Protein AF-A0A7C5KWA5-F1 (afdb_monomer_lite)

Radius of gyration: 17.56 Å; chains: 1; bounding box: 44×31×44 Å

Secondary structure (DSSP, 8-state):
-PPPSS--HHHHHHHHHHHHHTTT--HHHHHHHTT--TTHHHHHHHS-PPPPHHHHHHHHHHTT--HHHHHHHTTPPPPGGG-GGGS-GGGS-HHHHHHHHHHHTS-HHHHHHHHHHHHHHHHHT--

Structure (mmCIF, N/CA/C/O backbone):
data_AF-A0A7C5KWA5-F1
#
_entry.id   AF-A0A7C5KWA5-F1
#
loop_
_atom_site.group_PDB
_atom_site.id
_atom_site.type_symbol
_atom_site.label_atom_id
_atom_site.label_alt_id
_atom_site.label_comp_id
_atom_site.label_asym_id
_atom_site.label_entity_id
_atom_site.label_seq_id
_atom_site.pdbx_PDB_ins_code
_atom_site.Cartn_x
_atom_site.Cartn_y
_atom_site.Cartn_z
_atom_site.occupancy
_atom_site.B_iso_or_equiv
_atom_site.auth_seq_id
_atom_site.auth_comp_id
_atom_site.auth_asym_id
_atom_site.auth_atom_id
_atom_site.pdbx_PDB_model_num
ATOM 1 N N . MET A 1 1 ? 9.395 -18.749 -14.331 1.00 53.34 1 MET A N 1
ATOM 2 C CA . MET A 1 1 ? 8.845 -17.550 -13.651 1.00 53.34 1 MET A CA 1
ATOM 3 C C . MET A 1 1 ? 7.477 -17.258 -14.246 1.00 53.34 1 MET A C 1
ATOM 5 O O . MET A 1 1 ? 7.354 -17.351 -15.457 1.00 53.34 1 MET A O 1
ATOM 9 N N . ALA A 1 2 ? 6.454 -16.982 -13.432 1.00 57.53 2 ALA A N 1
ATOM 10 C CA . ALA A 1 2 ? 5.114 -16.689 -13.946 1.00 57.53 2 ALA A CA 1
ATOM 11 C C . ALA A 1 2 ? 5.112 -15.356 -14.712 1.00 57.53 2 ALA A C 1
ATOM 13 O O . ALA A 1 2 ? 5.555 -14.338 -14.180 1.00 57.53 2 ALA A O 1
ATOM 14 N N . THR A 1 3 ? 4.632 -15.378 -15.951 1.00 60.50 3 THR A N 1
ATOM 15 C CA . THR A 1 3 ? 4.552 -14.206 -16.830 1.00 60.50 3 THR A CA 1
ATOM 16 C C . THR A 1 3 ? 3.322 -13.369 -16.458 1.00 60.50 3 THR A C 1
ATOM 18 O O . THR A 1 3 ? 2.234 -13.942 -16.349 1.00 60.50 3 THR A O 1
ATOM 21 N N . PRO A 1 4 ? 3.446 -12.045 -16.249 1.00 74.81 4 PRO A N 1
ATOM 22 C CA . PRO A 1 4 ? 2.291 -11.201 -15.967 1.00 74.81 4 PRO A CA 1
ATOM 23 C C . PRO A 1 4 ? 1.375 -11.166 -17.185 1.00 74.81 4 PRO A C 1
ATOM 25 O O . PRO A 1 4 ? 1.817 -10.911 -18.304 1.00 74.81 4 PRO A O 1
ATOM 28 N N . THR A 1 5 ? 0.103 -11.490 -16.977 1.00 69.94 5 THR A N 1
ATOM 29 C CA . THR A 1 5 ? -0.820 -11.803 -18.080 1.00 69.94 5 THR A CA 1
ATOM 30 C C . THR A 1 5 ? -1.530 -10.554 -18.620 1.00 69.94 5 THR A C 1
ATOM 32 O O . THR A 1 5 ? -2.182 -10.630 -19.653 1.00 69.94 5 THR A O 1
ATOM 35 N N . ASN A 1 6 ? -1.382 -9.393 -17.966 1.00 76.00 6 ASN A N 1
ATOM 36 C CA . ASN A 1 6 ? -2.030 -8.142 -18.378 1.00 76.00 6 ASN A CA 1
ATOM 37 C C . ASN A 1 6 ? -1.344 -6.884 -17.796 1.00 76.00 6 ASN A C 1
ATOM 39 O O . ASN A 1 6 ? -1.985 -6.056 -17.152 1.00 76.00 6 ASN A O 1
ATOM 43 N N . TYR A 1 7 ? -0.020 -6.756 -17.937 1.00 84.50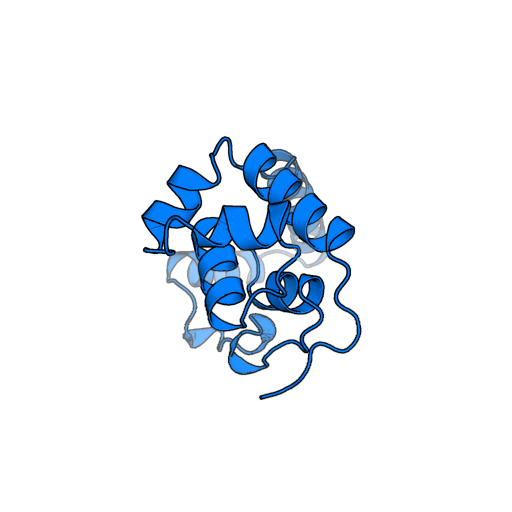 7 TYR A N 1
ATOM 44 C CA . TYR A 1 7 ? 0.687 -5.582 -17.410 1.00 84.50 7 TYR A CA 1
ATOM 45 C C . TYR A 1 7 ? 0.398 -4.328 -18.248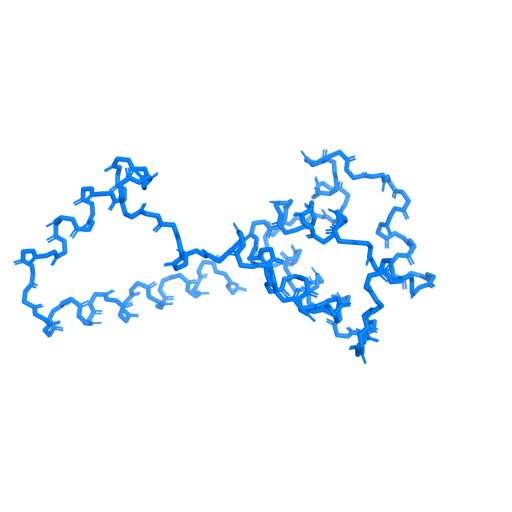 1.00 84.50 7 TYR A C 1
ATOM 47 O O . TYR A 1 7 ? 0.832 -4.221 -19.397 1.00 84.50 7 TYR A O 1
ATOM 55 N N . ASN A 1 8 ? -0.278 -3.347 -17.646 1.00 88.69 8 ASN A N 1
ATOM 56 C CA . ASN A 1 8 ? -0.471 -2.024 -18.227 1.00 88.69 8 ASN A CA 1
ATOM 57 C C . ASN A 1 8 ? 0.451 -1.007 -17.546 1.00 88.69 8 ASN A C 1
ATOM 59 O O . ASN A 1 8 ? 0.169 -0.521 -16.451 1.00 88.69 8 ASN A O 1
ATOM 63 N N . TYR A 1 9 ? 1.533 -0.633 -18.234 1.00 88.19 9 TYR A N 1
ATOM 64 C CA . TYR A 1 9 ? 2.537 0.277 -17.675 1.00 88.19 9 TYR A CA 1
ATOM 65 C C . TYR A 1 9 ? 1.950 1.632 -17.245 1.00 88.19 9 TYR A C 1
ATOM 67 O O . TYR A 1 9 ? 2.397 2.200 -16.254 1.00 88.19 9 TYR A O 1
ATOM 75 N N . LYS A 1 10 ? 0.955 2.165 -17.972 1.00 90.25 10 LYS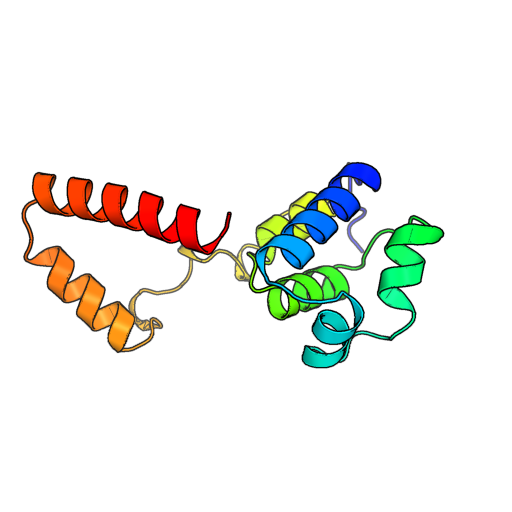 A N 1
ATOM 76 C CA . LYS A 1 10 ? 0.364 3.473 -17.648 1.00 90.25 10 LYS A CA 1
ATOM 77 C C . LYS A 1 10 ? -0.428 3.402 -16.352 1.00 90.25 10 LYS A C 1
ATOM 79 O O . LYS A 1 10 ? -0.323 4.308 -15.537 1.00 90.25 10 LYS A O 1
ATOM 84 N N . GLN A 1 11 ? -1.189 2.324 -16.168 1.00 90.81 11 GLN A N 1
ATOM 85 C CA . GLN A 1 11 ? -1.952 2.099 -14.941 1.00 90.81 11 GLN A CA 1
ATOM 86 C C . GLN A 1 11 ? -1.023 1.874 -13.750 1.00 90.81 11 GLN A C 1
ATOM 88 O O . GLN A 1 11 ? -1.234 2.478 -12.706 1.00 90.81 11 GLN A O 1
ATOM 93 N N . PHE A 1 12 ? 0.035 1.077 -13.919 1.00 92.31 12 PHE A N 1
ATOM 94 C CA . PHE A 1 12 ? 0.993 0.819 -12.846 1.00 92.31 12 PHE A CA 1
ATOM 95 C C . PHE A 1 12 ? 1.742 2.086 -12.412 1.00 92.31 12 PHE A C 1
ATOM 97 O O . PHE A 1 12 ? 1.808 2.385 -11.225 1.00 92.31 12 PHE A O 1
ATOM 104 N N . ILE A 1 13 ? 2.264 2.873 -13.360 1.00 93.75 13 ILE A N 1
ATOM 105 C CA . ILE A 1 13 ? 2.941 4.134 -13.023 1.00 93.75 13 ILE A CA 1
ATOM 106 C C . ILE A 1 13 ? 1.960 5.163 -12.457 1.00 93.75 13 ILE A C 1
ATOM 108 O O . ILE A 1 13 ? 2.310 5.836 -11.497 1.00 93.75 13 ILE A O 1
ATOM 112 N N . GLY A 1 14 ? 0.737 5.256 -12.987 1.00 93.31 14 GLY A N 1
ATOM 113 C CA . GLY A 1 14 ? -0.287 6.142 -12.426 1.00 93.31 14 GLY A CA 1
ATOM 114 C C . GLY A 1 14 ? -0.647 5.780 -10.983 1.00 93.31 14 GLY A C 1
ATOM 115 O O . GLY A 1 14 ? -0.770 6.662 -10.142 1.00 93.31 14 GLY A O 1
ATOM 116 N N . TYR A 1 15 ? -0.741 4.485 -10.675 1.00 92.94 15 TYR A N 1
ATOM 117 C CA . TYR A 1 15 ? -0.938 4.000 -9.309 1.00 92.94 15 TYR A CA 1
ATOM 118 C C . TYR A 1 15 ? 0.217 4.404 -8.389 1.00 92.94 15 TYR A C 1
ATOM 120 O O . TYR A 1 15 ? -0.018 4.965 -7.324 1.00 92.94 15 TYR A O 1
ATOM 128 N N . LEU A 1 16 ? 1.464 4.201 -8.823 1.00 92.94 16 LEU A N 1
ATOM 129 C CA . LEU A 1 16 ? 2.631 4.627 -8.052 1.00 92.94 16 LEU A CA 1
ATOM 130 C C . LEU A 1 16 ? 2.694 6.151 -7.861 1.00 92.94 16 LEU A C 1
ATOM 132 O O . LEU A 1 16 ? 3.004 6.603 -6.764 1.00 92.94 16 LEU A O 1
ATOM 136 N N . ASP A 1 17 ? 2.385 6.937 -8.896 1.00 93.31 17 ASP A N 1
ATOM 137 C CA . ASP A 1 17 ? 2.388 8.403 -8.823 1.00 93.31 17 ASP A CA 1
ATOM 138 C C . ASP A 1 17 ? 1.354 8.888 -7.789 1.00 93.31 17 ASP A C 1
ATOM 140 O O . ASP A 1 17 ? 1.674 9.748 -6.969 1.00 93.31 17 ASP A O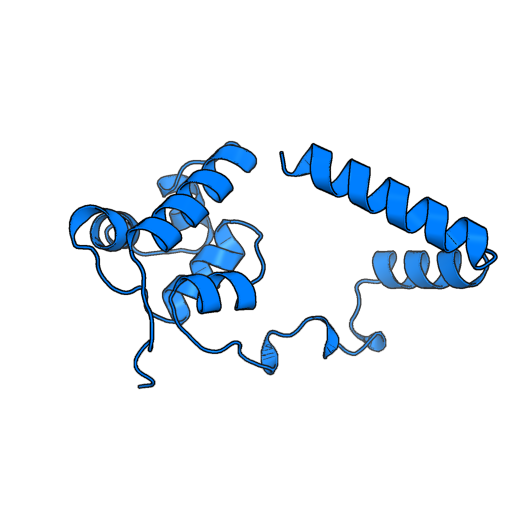 1
ATOM 144 N N . ASN A 1 18 ? 0.167 8.272 -7.749 1.00 90.69 18 ASN A N 1
ATOM 145 C CA . ASN A 1 18 ? -0.849 8.563 -6.735 1.00 90.69 18 ASN A CA 1
ATOM 146 C C . ASN A 1 18 ? -0.374 8.198 -5.320 1.00 90.69 18 ASN A C 1
ATOM 148 O O . ASN A 1 18 ? -0.537 8.990 -4.399 1.00 90.69 18 ASN A O 1
ATOM 152 N N . LEU A 1 19 ? 0.244 7.024 -5.145 1.00 90.94 19 LEU A N 1
ATOM 153 C CA . LEU A 1 19 ? 0.753 6.575 -3.843 1.00 90.94 19 LEU A CA 1
ATOM 154 C C . LEU A 1 19 ? 1.895 7.450 -3.308 1.00 90.94 19 LEU A C 1
ATOM 156 O O . LEU A 1 19 ? 2.037 7.599 -2.095 1.00 90.94 19 LEU A O 1
ATOM 160 N N . VAL A 1 20 ? 2.739 7.968 -4.199 1.00 91.38 20 VAL A N 1
ATOM 161 C CA . VAL A 1 20 ? 3.832 8.882 -3.851 1.00 91.38 20 VAL A CA 1
ATOM 162 C C . VAL A 1 20 ? 3.268 10.247 -3.455 1.00 91.38 20 VAL A C 1
ATOM 164 O O . VAL A 1 20 ? 3.699 10.805 -2.448 1.00 91.38 20 VAL A O 1
ATOM 167 N N . ALA A 1 21 ? 2.278 10.747 -4.202 1.00 88.19 21 ALA A N 1
ATOM 168 C CA . ALA A 1 21 ? 1.612 12.013 -3.913 1.00 88.19 21 ALA A CA 1
ATOM 169 C C . ALA A 1 21 ? 0.855 11.989 -2.575 1.00 88.19 21 ALA A C 1
ATOM 171 O O . ALA A 1 21 ? 1.045 12.893 -1.768 1.00 88.19 21 ALA A O 1
ATOM 172 N N . SER A 1 22 ? 0.073 10.939 -2.296 1.00 83.38 22 SER A N 1
ATOM 173 C CA . SER A 1 22 ? -0.711 10.843 -1.053 1.00 83.38 22 SER A CA 1
ATOM 174 C C . SER A 1 22 ? 0.136 10.668 0.212 1.00 83.38 22 SER A C 1
ATOM 176 O O . SER A 1 22 ? -0.367 10.803 1.321 1.00 83.38 22 SER A O 1
ATOM 178 N N . ARG A 1 23 ? 1.432 10.357 0.071 1.00 82.94 23 ARG A N 1
ATOM 179 C CA . ARG A 1 23 ? 2.359 10.136 1.195 1.00 82.94 23 ARG A CA 1
ATOM 180 C C . ARG A 1 23 ? 3.384 11.246 1.377 1.00 82.94 23 ARG A C 1
ATOM 182 O O . ARG A 1 23 ? 4.325 11.049 2.144 1.00 82.94 23 ARG A O 1
ATOM 189 N N . ASP A 1 24 ? 3.239 12.349 0.639 1.00 84.44 24 ASP A N 1
ATOM 190 C CA . ASP A 1 24 ? 4.185 13.473 0.621 1.00 84.44 24 ASP A CA 1
ATOM 191 C C . ASP A 1 24 ? 5.650 12.997 0.543 1.00 84.44 24 ASP A C 1
ATOM 193 O O . ASP A 1 24 ? 6.536 13.409 1.293 1.00 84.44 24 ASP A O 1
ATOM 197 N N . THR A 1 25 ? 5.898 12.009 -0.322 1.00 87.81 25 THR A N 1
ATOM 198 C CA . THR A 1 25 ? 7.212 11.379 -0.462 1.00 87.81 25 THR A CA 1
ATOM 199 C C . THR A 1 25 ? 7.724 11.513 -1.886 1.00 87.81 25 THR A C 1
ATOM 201 O O . THR A 1 25 ? 7.012 11.927 -2.798 1.00 87.81 25 THR A O 1
ATOM 204 N N . SER A 1 26 ? 8.987 11.158 -2.104 1.00 90.69 26 SER A N 1
ATOM 205 C CA . SER A 1 26 ? 9.544 11.019 -3.443 1.00 90.69 26 SER A CA 1
ATOM 206 C C . SER A 1 26 ? 9.838 9.553 -3.735 1.00 90.69 26 SER A C 1
ATOM 208 O O . SER A 1 26 ? 10.150 8.760 -2.847 1.00 90.69 26 SER A O 1
ATOM 210 N N . TYR A 1 27 ? 9.828 9.188 -5.015 1.00 88.56 27 TYR A N 1
ATOM 211 C CA . TYR A 1 27 ? 10.285 7.869 -5.451 1.00 88.56 27 TYR A CA 1
ATOM 212 C C . TYR A 1 27 ? 11.685 7.516 -4.951 1.00 88.56 27 TYR A C 1
ATOM 214 O O . TYR A 1 27 ? 11.976 6.348 -4.706 1.00 88.56 27 TYR A O 1
ATOM 222 N N . ARG A 1 28 ? 12.561 8.520 -4.844 1.00 86.56 28 ARG A N 1
ATOM 223 C CA . ARG A 1 28 ? 13.927 8.346 -4.363 1.00 86.56 28 ARG A CA 1
ATOM 224 C C . ARG A 1 28 ? 13.924 7.965 -2.886 1.00 86.56 28 ARG A C 1
ATOM 226 O O . ARG A 1 28 ? 14.598 7.006 -2.526 1.00 86.56 28 ARG A O 1
ATOM 233 N N . ASP A 1 29 ? 13.153 8.672 -2.069 1.00 88.50 29 ASP A N 1
ATOM 234 C CA . ASP A 1 29 ? 13.088 8.422 -0.627 1.00 88.50 29 ASP A CA 1
ATOM 235 C C . ASP A 1 29 ? 12.403 7.088 -0.327 1.00 88.50 29 ASP A C 1
ATOM 237 O O . ASP A 1 29 ? 12.901 6.306 0.482 1.00 88.50 29 ASP A O 1
ATOM 241 N N . ALA A 1 30 ? 11.319 6.777 -1.043 1.00 87.31 30 ALA A N 1
ATOM 242 C CA . ALA A 1 30 ? 10.643 5.485 -0.965 1.00 87.31 30 ALA A CA 1
ATOM 243 C C . ALA A 1 30 ? 11.589 4.329 -1.341 1.00 87.31 30 ALA A C 1
ATOM 245 O O . ALA A 1 30 ? 11.737 3.374 -0.584 1.00 87.31 30 ALA A O 1
ATOM 246 N N . ALA A 1 31 ? 12.298 4.437 -2.471 1.00 86.56 31 ALA A N 1
ATOM 247 C CA . ALA A 1 31 ? 13.281 3.440 -2.893 1.00 86.56 31 ALA A CA 1
ATOM 248 C C . ALA A 1 31 ? 14.405 3.255 -1.859 1.00 86.56 31 ALA A C 1
ATOM 250 O O . ALA A 1 31 ? 14.810 2.126 -1.587 1.00 86.56 31 ALA A O 1
ATOM 251 N N . LEU A 1 32 ? 14.889 4.348 -1.264 1.00 88.88 32 LEU A N 1
ATOM 252 C CA . LEU A 1 32 ? 15.984 4.322 -0.297 1.00 88.88 32 LEU A CA 1
ATOM 253 C C . LEU A 1 32 ? 15.593 3.629 1.015 1.00 88.88 32 LEU A C 1
ATOM 255 O O . LEU A 1 32 ? 16.407 2.882 1.552 1.00 88.88 32 LEU A O 1
ATOM 259 N N . LYS A 1 33 ? 14.350 3.805 1.490 1.00 87.81 33 LYS A N 1
ATOM 260 C CA . LYS A 1 33 ? 13.839 3.150 2.711 1.00 87.81 33 LYS A CA 1
ATOM 261 C C . LYS A 1 33 ? 13.953 1.625 2.677 1.00 87.81 33 LYS A C 1
ATOM 263 O O . LYS A 1 33 ? 14.245 1.020 3.700 1.00 87.81 33 LYS A O 1
ATOM 268 N N . VAL A 1 34 ? 13.743 1.022 1.509 1.00 89.88 34 VAL A N 1
ATOM 269 C CA . VAL A 1 34 ? 13.704 -0.441 1.328 1.00 89.88 34 VAL A CA 1
ATOM 270 C C . VAL A 1 34 ? 14.916 -0.986 0.564 1.00 89.88 34 VAL A C 1
ATOM 272 O O . VAL A 1 34 ? 14.923 -2.136 0.133 1.00 89.88 34 VAL A O 1
ATOM 275 N N . GLY A 1 35 ? 15.942 -0.156 0.342 1.00 87.88 35 GLY A N 1
ATOM 276 C CA . GLY A 1 35 ? 17.152 -0.560 -0.381 1.00 87.88 35 GLY A CA 1
ATOM 277 C C . GLY A 1 35 ? 16.921 -0.910 -1.858 1.00 87.88 35 GLY A C 1
ATOM 278 O O . GLY A 1 35 ? 17.677 -1.691 -2.436 1.00 87.88 35 GLY A O 1
ATOM 279 N N . LEU A 1 36 ? 15.886 -0.349 -2.491 1.00 89.12 36 LEU A N 1
ATOM 280 C CA . LEU A 1 36 ? 15.617 -0.555 -3.911 1.00 89.12 36 LEU A CA 1
ATOM 281 C C . LEU A 1 36 ? 16.738 0.080 -4.751 1.00 89.12 36 LEU A C 1
ATOM 283 O O . LEU A 1 36 ? 17.119 1.232 -4.539 1.00 89.12 36 LEU A O 1
ATOM 287 N N . GLU A 1 37 ? 17.241 -0.643 -5.756 1.00 86.31 37 GLU A N 1
ATOM 288 C CA . GLU A 1 37 ? 18.286 -0.124 -6.649 1.00 86.31 37 GLU A CA 1
ATOM 289 C C . GLU A 1 37 ? 17.844 1.209 -7.287 1.00 86.31 37 GLU A C 1
ATOM 291 O O . GLU A 1 37 ? 16.771 1.291 -7.892 1.00 86.31 37 GLU A O 1
ATOM 296 N N . HIS A 1 38 ? 18.706 2.231 -7.220 1.00 75.50 38 HIS A N 1
ATOM 297 C CA . HIS A 1 38 ? 18.449 3.606 -7.681 1.00 75.50 38 HIS A CA 1
ATOM 298 C C . HIS A 1 38 ? 17.953 3.694 -9.143 1.00 75.50 38 HIS A C 1
ATOM 300 O O . HIS A 1 38 ? 17.208 4.601 -9.513 1.00 75.50 38 HIS A O 1
ATOM 306 N N . GLY A 1 39 ? 18.337 2.739 -9.999 1.00 86.12 39 GLY A N 1
ATOM 307 C CA . GLY A 1 39 ? 17.899 2.667 -11.396 1.00 86.12 39 GLY A CA 1
ATOM 308 C C . GLY A 1 39 ? 16.493 2.093 -11.601 1.00 86.12 39 GLY A C 1
ATOM 309 O O . GLY A 1 39 ? 15.926 2.249 -12.683 1.00 86.12 39 GLY A O 1
ATOM 310 N N . THR A 1 40 ? 15.907 1.438 -10.597 1.00 89.00 40 THR A N 1
ATOM 311 C CA . THR A 1 40 ? 14.666 0.665 -10.750 1.00 89.00 40 THR A CA 1
ATOM 312 C C . THR A 1 40 ? 13.491 1.539 -11.150 1.00 89.00 40 THR A C 1
ATOM 314 O O . THR A 1 40 ? 12.883 1.272 -12.183 1.00 89.00 40 THR A O 1
ATOM 317 N N . ILE A 1 41 ? 13.232 2.639 -10.438 1.00 89.06 41 ILE A N 1
ATOM 318 C CA . ILE A 1 41 ? 12.126 3.552 -10.772 1.00 89.06 41 ILE A CA 1
ATOM 319 C C . ILE A 1 41 ? 12.276 4.115 -12.191 1.00 89.06 41 ILE A C 1
ATOM 321 O O . ILE A 1 41 ? 11.315 4.150 -12.959 1.00 89.06 41 ILE A O 1
ATOM 325 N N . SER A 1 42 ? 13.498 4.493 -12.580 1.00 88.94 42 SER A N 1
ATOM 326 C CA . SER A 1 42 ? 13.774 4.985 -13.933 1.00 88.94 42 SER A CA 1
ATOM 327 C C . SER A 1 42 ? 13.499 3.917 -14.997 1.00 88.94 42 SER A C 1
ATOM 329 O O . SER A 1 42 ? 12.903 4.217 -16.031 1.00 88.94 42 SER A O 1
ATOM 331 N N . ARG A 1 43 ? 13.861 2.648 -14.756 1.00 90.88 43 ARG A N 1
ATOM 332 C CA . ARG A 1 43 ? 13.548 1.544 -15.680 1.00 90.88 43 ARG A CA 1
ATOM 333 C C . ARG A 1 43 ? 12.040 1.296 -15.791 1.00 90.88 43 ARG A C 1
ATOM 335 O O . ARG A 1 43 ? 11.554 1.080 -16.902 1.00 90.88 43 ARG A O 1
ATOM 342 N N . LEU A 1 44 ? 11.305 1.375 -14.682 1.00 90.12 44 LEU A N 1
ATOM 343 C CA . LEU A 1 44 ? 9.847 1.226 -14.677 1.00 90.12 44 LEU A CA 1
ATOM 344 C C . LEU A 1 44 ? 9.170 2.346 -15.482 1.00 90.12 44 LEU A C 1
ATOM 346 O O . LEU A 1 44 ? 8.378 2.058 -16.377 1.00 90.12 44 LEU A O 1
ATOM 350 N N . ARG A 1 45 ? 9.538 3.612 -15.234 1.00 88.31 45 ARG A N 1
ATOM 351 C CA . ARG A 1 45 ? 8.924 4.777 -15.898 1.00 88.31 45 ARG A CA 1
ATOM 352 C C . ARG A 1 45 ? 9.362 4.942 -17.351 1.00 88.31 45 ARG A C 1
ATOM 354 O O . ARG A 1 45 ? 8.526 5.059 -18.243 1.00 88.31 45 ARG A O 1
ATOM 361 N N . ASN A 1 46 ? 10.669 4.935 -17.602 1.00 88.19 46 ASN A N 1
ATOM 362 C CA . ASN A 1 46 ? 11.227 5.345 -18.894 1.00 88.19 46 ASN A CA 1
ATOM 363 C C . ASN A 1 46 ? 11.387 4.174 -19.862 1.00 88.19 46 ASN A C 1
ATOM 365 O O . ASN A 1 46 ? 11.161 4.321 -21.060 1.00 88.19 46 ASN A O 1
ATOM 369 N N . LYS A 1 47 ? 11.763 2.996 -19.350 1.00 88.69 47 LYS A N 1
ATOM 370 C CA . LYS A 1 47 ? 11.972 1.793 -20.174 1.00 88.69 47 LYS A CA 1
ATOM 371 C C . LYS A 1 47 ? 10.753 0.876 -20.208 1.00 88.69 47 LYS A C 1
ATOM 373 O O . LYS A 1 47 ? 10.818 -0.174 -20.840 1.00 88.69 47 LYS A O 1
ATOM 378 N N . ARG A 1 48 ? 9.659 1.263 -19.534 1.00 89.06 48 ARG A N 1
ATOM 379 C CA . ARG A 1 48 ? 8.412 0.487 -19.412 1.00 89.06 48 ARG A CA 1
ATOM 380 C C . ARG A 1 48 ? 8.677 -0.952 -18.969 1.00 89.06 48 ARG A C 1
ATOM 382 O O . ARG A 1 48 ? 7.997 -1.881 -19.401 1.00 89.06 48 ARG A O 1
ATOM 389 N N . GLN A 1 49 ? 9.709 -1.135 -18.145 1.00 89.00 49 GLN A N 1
ATOM 390 C CA . GLN A 1 49 ? 10.089 -2.453 -17.673 1.00 89.00 49 GLN A CA 1
ATOM 391 C C . GLN A 1 49 ? 8.965 -3.006 -16.797 1.00 89.00 49 GLN A C 1
ATOM 393 O O . GLN A 1 49 ? 8.390 -2.291 -15.978 1.00 89.00 49 GLN A O 1
ATOM 398 N N . VAL A 1 50 ? 8.666 -4.287 -16.975 1.00 90.38 50 VAL A N 1
ATOM 399 C CA . VAL A 1 50 ? 7.778 -5.019 -16.076 1.00 90.38 50 VAL A CA 1
ATOM 400 C C . VAL A 1 50 ? 8.491 -5.162 -14.724 1.00 90.38 50 VAL A C 1
ATOM 402 O O . VAL A 1 50 ? 9.600 -5.715 -14.700 1.00 90.38 50 VAL A O 1
ATOM 405 N N . PRO A 1 51 ? 7.919 -4.667 -13.611 1.00 92.12 51 PRO A N 1
ATOM 406 C CA . PRO A 1 51 ? 8.518 -4.842 -12.293 1.00 92.12 51 PRO A CA 1
ATOM 407 C C . PRO A 1 51 ? 8.555 -6.328 -11.950 1.00 92.12 51 PRO A C 1
ATOM 409 O O . PRO A 1 51 ? 7.622 -7.068 -12.243 1.00 92.12 51 PRO A O 1
ATOM 412 N N . ARG A 1 52 ? 9.633 -6.782 -11.315 1.00 92.69 52 ARG A N 1
ATOM 413 C CA . ARG A 1 52 ? 9.689 -8.138 -10.763 1.00 92.69 52 ARG A CA 1
ATOM 414 C C . ARG A 1 52 ? 8.832 -8.216 -9.489 1.00 92.69 52 ARG A C 1
ATOM 416 O O . ARG A 1 52 ? 8.492 -7.195 -8.897 1.00 92.69 52 ARG A O 1
ATOM 423 N N . ARG A 1 53 ? 8.483 -9.426 -9.040 1.00 92.12 53 ARG A N 1
ATOM 424 C CA . ARG A 1 53 ? 7.662 -9.613 -7.824 1.00 92.12 53 ARG A CA 1
ATOM 425 C C . ARG A 1 53 ? 8.319 -9.057 -6.563 1.00 92.12 53 ARG A C 1
ATOM 427 O O . ARG A 1 53 ? 7.644 -8.403 -5.784 1.00 92.12 53 ARG A O 1
ATOM 434 N N . ASP A 1 54 ? 9.617 -9.289 -6.396 1.00 92.69 54 ASP A N 1
ATOM 435 C CA . ASP A 1 54 ? 10.428 -8.709 -5.316 1.00 92.69 54 ASP A CA 1
ATOM 436 C C . ASP A 1 54 ? 10.356 -7.174 -5.325 1.00 92.69 54 ASP A C 1
ATOM 438 O O . ASP A 1 54 ? 10.110 -6.554 -4.300 1.00 92.69 54 ASP A O 1
ATOM 442 N N . THR A 1 55 ? 10.451 -6.567 -6.508 1.00 93.25 55 THR A N 1
ATOM 443 C CA . THR A 1 55 ? 10.299 -5.124 -6.712 1.00 93.25 55 THR A CA 1
ATOM 444 C C . THR A 1 55 ? 8.905 -4.657 -6.300 1.00 93.25 55 THR A C 1
ATOM 446 O O . THR A 1 55 ? 8.790 -3.625 -5.657 1.00 93.25 55 THR A O 1
ATOM 449 N N . CYS A 1 56 ? 7.850 -5.409 -6.632 1.00 93.56 56 CYS A N 1
ATOM 450 C CA . CYS A 1 56 ? 6.483 -5.077 -6.216 1.00 93.56 56 CYS A CA 1
ATOM 451 C C . CYS A 1 56 ? 6.335 -5.127 -4.690 1.00 93.56 56 CYS A C 1
ATOM 453 O O . CYS A 1 56 ? 5.759 -4.217 -4.114 1.00 93.56 56 CYS A O 1
ATOM 455 N N . ILE A 1 57 ? 6.889 -6.149 -4.034 1.00 92.62 57 ILE A N 1
ATOM 456 C CA . ILE A 1 57 ? 6.829 -6.285 -2.571 1.00 92.62 57 ILE A CA 1
ATOM 457 C C . ILE A 1 57 ? 7.565 -5.121 -1.892 1.00 92.62 57 ILE A C 1
ATOM 459 O O . ILE A 1 57 ? 7.000 -4.470 -1.020 1.00 92.62 57 ILE A O 1
ATOM 463 N N . LEU A 1 58 ? 8.780 -4.801 -2.347 1.00 93.44 58 LEU A N 1
ATOM 464 C CA . LEU A 1 58 ? 9.565 -3.689 -1.800 1.00 93.44 58 LEU A CA 1
ATOM 465 C C . LEU A 1 58 ? 8.892 -2.333 -2.042 1.00 93.44 58 LEU A C 1
ATOM 467 O O . LEU A 1 58 ? 8.897 -1.477 -1.165 1.00 93.44 58 LEU A O 1
ATOM 471 N N . LEU A 1 59 ? 8.288 -2.122 -3.215 1.00 92.38 59 LEU A N 1
ATOM 472 C CA . LEU A 1 59 ? 7.512 -0.909 -3.486 1.00 92.38 59 LEU A CA 1
ATOM 473 C C . LEU A 1 59 ? 6.280 -0.812 -2.585 1.00 92.38 59 LEU A C 1
ATOM 475 O O . LEU A 1 59 ? 5.960 0.283 -2.131 1.00 92.38 59 LEU A O 1
ATOM 479 N N . ALA A 1 60 ? 5.609 -1.935 -2.321 1.00 92.38 60 ALA A N 1
ATOM 480 C CA . ALA A 1 60 ? 4.450 -1.967 -1.444 1.00 92.38 60 ALA A CA 1
ATOM 481 C C . ALA A 1 60 ? 4.819 -1.603 -0.002 1.00 92.38 60 ALA A C 1
ATOM 483 O O . ALA A 1 60 ? 4.146 -0.776 0.606 1.00 92.38 60 ALA A O 1
ATOM 484 N N . GLU A 1 61 ? 5.934 -2.137 0.501 1.00 89.81 61 GLU A N 1
ATOM 485 C CA . GLU A 1 61 ? 6.493 -1.789 1.809 1.00 89.81 61 GLU A CA 1
ATOM 486 C C . GLU A 1 61 ? 6.925 -0.313 1.873 1.00 89.81 61 GLU A C 1
ATOM 488 O O . GLU A 1 61 ? 6.503 0.425 2.763 1.00 89.81 61 GLU A O 1
ATOM 493 N N . ALA A 1 62 ? 7.700 0.155 0.889 1.00 90.25 62 ALA A N 1
ATOM 494 C CA . ALA A 1 62 ? 8.199 1.532 0.824 1.00 90.25 62 ALA A CA 1
ATOM 495 C C . ALA A 1 62 ? 7.081 2.578 0.797 1.00 90.25 62 ALA A C 1
ATOM 497 O O . ALA A 1 62 ? 7.210 3.665 1.365 1.00 90.25 62 ALA A O 1
ATOM 498 N N . LEU A 1 63 ? 6.002 2.241 0.093 1.00 89.00 63 LEU A N 1
ATOM 499 C CA . LEU A 1 63 ? 4.820 3.064 -0.085 1.00 89.00 63 LEU A CA 1
ATOM 500 C C . LEU A 1 63 ? 3.669 2.560 0.778 1.00 89.00 63 LEU A C 1
ATOM 502 O O . LEU A 1 63 ? 2.545 2.762 0.365 1.00 89.00 63 LEU A O 1
ATOM 506 N N . ALA A 1 64 ? 3.903 1.879 1.906 1.00 85.44 64 ALA A N 1
ATOM 507 C CA . ALA A 1 64 ? 2.873 1.443 2.861 1.00 85.44 64 ALA A CA 1
ATOM 508 C C . ALA A 1 64 ? 1.507 1.097 2.211 1.00 85.44 64 ALA A C 1
ATOM 510 O O . ALA A 1 64 ? 0.486 1.730 2.494 1.00 85.44 64 ALA A O 1
ATOM 511 N N . SER A 1 65 ? 1.518 0.180 1.246 1.00 88.25 65 SER A N 1
ATOM 512 C CA . SER A 1 65 ? 0.362 -0.250 0.446 1.00 88.25 65 SER A CA 1
ATOM 513 C C . SER A 1 65 ? 0.268 -1.771 0.468 1.00 88.25 65 SER A C 1
ATOM 515 O O . SER A 1 65 ? 1.230 -2.442 0.843 1.00 88.25 65 SER A O 1
ATOM 517 N N . ASP A 1 66 ? -0.885 -2.327 0.093 1.00 87.81 66 ASP A N 1
ATOM 518 C CA . ASP A 1 66 ? -1.064 -3.778 0.071 1.00 87.81 66 ASP A CA 1
ATOM 519 C C . ASP A 1 66 ? -0.141 -4.425 -0.989 1.00 87.81 66 ASP A C 1
ATOM 521 O O . ASP A 1 66 ? -0.257 -4.125 -2.185 1.00 87.81 66 ASP A O 1
ATOM 525 N N . PRO A 1 67 ? 0.759 -5.351 -0.597 1.00 91.00 67 PRO A N 1
ATOM 526 C CA . PRO A 1 67 ? 1.596 -6.087 -1.538 1.00 91.00 67 PRO A CA 1
ATOM 527 C C . PRO A 1 67 ? 0.805 -6.838 -2.611 1.00 91.00 67 PRO A C 1
ATOM 529 O O . PRO A 1 67 ? 1.269 -6.945 -3.751 1.00 91.00 67 PRO A O 1
ATOM 532 N N . ASN A 1 68 ? -0.384 -7.351 -2.284 1.00 91.25 68 ASN A N 1
ATOM 533 C CA . ASN A 1 68 ? -1.224 -8.057 -3.247 1.00 91.25 68 ASN A CA 1
ATOM 534 C C . ASN A 1 68 ? -1.880 -7.113 -4.254 1.00 91.25 68 ASN A C 1
ATOM 536 O O . ASN A 1 68 ? -1.991 -7.473 -5.429 1.00 91.25 68 ASN A O 1
ATOM 540 N N . GLU A 1 69 ? -2.275 -5.912 -3.840 1.00 90.81 69 GLU A N 1
ATOM 541 C CA . GLU A 1 69 ? -2.728 -4.861 -4.753 1.00 90.81 69 GLU A CA 1
ATOM 542 C C . GLU A 1 69 ? -1.595 -4.429 -5.698 1.00 90.81 69 GLU A C 1
ATOM 544 O O . GLU A 1 69 ? -1.766 -4.437 -6.919 1.00 90.81 69 GLU A O 1
ATOM 549 N N . MET A 1 70 ? -0.395 -4.173 -5.165 1.00 93.31 70 MET A N 1
ATOM 550 C CA . MET A 1 70 ? 0.781 -3.799 -5.961 1.00 93.31 70 MET A CA 1
ATOM 551 C C . MET A 1 70 ? 1.142 -4.873 -7.004 1.00 93.31 70 MET A C 1
ATOM 553 O O . MET A 1 70 ? 1.420 -4.565 -8.168 1.00 93.31 70 MET A O 1
ATOM 557 N N . LEU A 1 71 ? 1.099 -6.153 -6.615 1.00 93.06 71 LEU A N 1
ATOM 558 C CA . LEU A 1 71 ? 1.312 -7.288 -7.518 1.00 93.06 71 LEU A CA 1
ATOM 559 C C . LEU A 1 71 ? 0.259 -7.347 -8.630 1.00 93.06 71 LEU A C 1
ATOM 561 O O . LEU A 1 71 ? 0.608 -7.580 -9.790 1.00 93.06 71 LEU A O 1
ATOM 565 N N . GLN A 1 72 ? -1.011 -7.119 -8.299 1.00 91.94 72 GLN A N 1
ATOM 566 C CA . GLN A 1 72 ? -2.103 -7.116 -9.272 1.00 91.94 72 GLN A CA 1
ATOM 567 C C . GLN A 1 72 ? -1.983 -5.962 -10.267 1.00 91.94 72 GLN A C 1
ATOM 569 O O . GLN A 1 72 ? -2.139 -6.185 -11.469 1.00 91.94 72 GLN A O 1
ATOM 574 N N . MET A 1 73 ? -1.596 -4.769 -9.808 1.00 92.50 73 MET A N 1
ATOM 575 C CA . MET A 1 73 ? -1.316 -3.628 -10.687 1.00 92.50 73 MET A CA 1
ATOM 576 C C . MET A 1 73 ? -0.144 -3.904 -11.639 1.00 92.50 73 MET A C 1
ATOM 578 O O . MET A 1 73 ? -0.129 -3.430 -12.777 1.00 92.50 73 MET A O 1
ATOM 582 N N . ALA A 1 74 ? 0.818 -4.726 -11.216 1.00 91.75 74 ALA A N 1
ATOM 583 C CA . ALA A 1 74 ? 1.900 -5.230 -12.059 1.00 91.75 74 ALA A CA 1
ATOM 584 C C . ALA A 1 74 ? 1.489 -6.407 -12.979 1.00 91.75 74 ALA A C 1
ATOM 586 O O . ALA A 1 74 ? 2.308 -6.912 -13.751 1.00 91.75 74 ALA A O 1
ATOM 587 N N . GLY A 1 75 ? 0.227 -6.847 -12.937 1.00 90.56 75 GLY A N 1
ATOM 588 C CA . GLY A 1 75 ? -0.305 -7.943 -13.750 1.00 90.56 75 GLY A CA 1
ATOM 589 C C . GLY A 1 75 ? 0.008 -9.343 -13.211 1.00 90.56 75 GLY A C 1
ATOM 590 O O . GLY A 1 75 ? -0.112 -10.325 -13.953 1.00 90.56 75 GLY A O 1
ATOM 591 N N . TYR A 1 76 ? 0.429 -9.458 -11.949 1.00 92.06 76 TYR A N 1
ATOM 592 C CA . TYR A 1 76 ? 0.616 -10.731 -11.259 1.00 92.06 76 TYR A CA 1
ATOM 593 C C . TYR A 1 76 ? -0.656 -11.178 -10.534 1.00 92.06 76 TYR A C 1
ATOM 595 O O . TYR A 1 76 ? -1.497 -10.379 -10.140 1.00 92.06 76 TYR A O 1
ATOM 603 N N . LYS A 1 77 ? -0.774 -12.490 -10.312 1.00 89.31 77 LYS A N 1
ATOM 604 C CA . LYS A 1 77 ? -1.766 -13.032 -9.376 1.00 89.31 77 LYS A CA 1
ATOM 605 C C . LYS A 1 77 ? -1.380 -12.672 -7.932 1.00 89.31 77 LYS A C 1
ATOM 607 O O . LYS A 1 77 ? -0.175 -12.691 -7.646 1.00 89.31 77 LYS A O 1
ATOM 612 N N . PRO A 1 78 ? -2.359 -12.422 -7.043 1.00 88.81 78 PRO A N 1
ATOM 613 C CA . PRO A 1 78 ? -2.092 -12.253 -5.621 1.00 88.81 78 PRO A CA 1
ATOM 614 C C . PRO A 1 78 ? -1.465 -13.525 -5.039 1.00 88.81 78 PRO A C 1
ATOM 616 O O . PRO A 1 78 ? -1.676 -14.638 -5.536 1.00 88.81 78 PRO A O 1
ATOM 619 N N . LEU A 1 79 ? -0.664 -13.353 -3.996 1.00 88.38 79 LEU A N 1
ATOM 620 C CA . LEU A 1 79 ? -0.056 -14.428 -3.231 1.00 88.38 79 LEU A CA 1
ATOM 621 C C . LEU A 1 79 ? -0.863 -14.627 -1.950 1.00 88.38 79 LEU A C 1
ATOM 623 O O . LEU A 1 79 ? -1.002 -13.702 -1.155 1.00 88.38 79 LEU A O 1
ATOM 627 N N . ALA A 1 80 ? -1.346 -15.851 -1.726 1.00 81.69 80 ALA A N 1
ATOM 628 C CA . ALA A 1 80 ? -2.111 -16.186 -0.524 1.00 81.69 80 ALA A CA 1
ATOM 629 C C . ALA A 1 80 ? -1.321 -15.903 0.766 1.00 81.69 80 ALA A C 1
ATOM 631 O O . ALA A 1 80 ? -1.877 -15.415 1.733 1.00 81.69 80 ALA A O 1
ATOM 632 N N . ILE A 1 81 ? 0.000 -16.107 0.765 1.00 79.19 81 ILE A N 1
ATOM 633 C CA . ILE A 1 81 ? 0.851 -15.792 1.928 1.00 79.19 81 ILE A CA 1
ATOM 634 C C . ILE A 1 81 ? 0.853 -14.298 2.311 1.00 79.19 81 ILE A C 1
ATOM 636 O O . ILE A 1 81 ? 1.257 -13.956 3.413 1.00 79.19 81 ILE A O 1
ATOM 640 N N . LEU A 1 82 ? 0.424 -13.415 1.404 1.00 79.31 82 LEU A N 1
ATOM 641 C CA . LEU A 1 82 ? 0.330 -11.970 1.624 1.00 79.31 82 LEU A CA 1
ATOM 642 C C . LEU A 1 82 ? -1.118 -11.514 1.862 1.00 79.31 82 LEU A C 1
ATOM 644 O O . LEU A 1 82 ? -1.367 -10.317 1.895 1.00 79.31 82 LEU A O 1
ATOM 648 N N . ASP A 1 83 ? -2.081 -12.435 1.961 1.00 72.38 83 ASP A N 1
ATOM 649 C CA . ASP A 1 83 ? -3.485 -12.099 2.198 1.00 72.38 83 ASP A CA 1
ATOM 650 C C . ASP A 1 83 ? -3.714 -11.780 3.689 1.00 72.38 83 ASP A C 1
ATOM 652 O O . ASP A 1 83 ? -3.605 -12.683 4.526 1.00 72.38 83 ASP A O 1
ATOM 656 N N . PRO A 1 84 ? -4.067 -10.529 4.050 1.00 64.12 84 PRO A N 1
ATOM 657 C CA . PRO A 1 84 ? -4.301 -10.146 5.441 1.00 64.12 84 PRO A CA 1
ATOM 658 C C . PRO A 1 84 ? -5.451 -10.923 6.092 1.00 64.12 84 PRO A C 1
ATOM 660 O O . PRO A 1 84 ? -5.488 -11.049 7.312 1.00 64.12 84 PRO A O 1
ATOM 663 N N . SER A 1 85 ? -6.392 -11.453 5.298 1.00 64.44 85 SER A N 1
ATOM 664 C CA . SER A 1 85 ? -7.513 -12.256 5.806 1.00 64.44 85 SER A CA 1
ATOM 665 C C . SER A 1 85 ? -7.097 -13.657 6.260 1.00 64.44 85 SER A C 1
ATOM 667 O O . SER A 1 85 ? -7.856 -14.319 6.968 1.00 64.44 85 SER A O 1
ATOM 669 N N . LEU A 1 86 ? -5.891 -14.093 5.880 1.00 56.81 86 LEU A N 1
ATOM 670 C CA . LEU A 1 86 ? -5.289 -15.356 6.302 1.00 56.81 86 LEU A CA 1
ATOM 671 C C . LEU A 1 86 ? -4.359 -15.197 7.515 1.00 56.81 86 LEU A C 1
ATOM 673 O O . LEU A 1 86 ? -3.834 -16.199 7.998 1.00 56.81 86 LEU A O 1
ATOM 677 N N . VAL A 1 87 ? -4.164 -13.972 8.018 1.00 65.69 87 VAL A N 1
ATOM 678 C CA . VAL A 1 87 ? -3.428 -13.724 9.265 1.00 65.69 87 VAL A CA 1
ATOM 679 C C . VAL A 1 87 ? -4.266 -14.241 10.430 1.00 65.69 87 VAL A C 1
ATOM 681 O O . VAL A 1 87 ? -5.420 -13.836 10.599 1.00 65.69 87 VAL A O 1
ATOM 684 N N . ASP A 1 88 ? -3.693 -15.135 11.237 1.00 68.25 88 ASP A N 1
ATOM 685 C CA . ASP A 1 88 ? -4.349 -15.605 12.452 1.00 68.25 88 ASP A CA 1
ATOM 686 C C . ASP A 1 88 ? -4.586 -14.393 13.372 1.00 68.25 88 ASP A C 1
ATOM 688 O O . ASP A 1 88 ? -3.641 -13.659 13.676 1.00 68.25 88 ASP A O 1
ATOM 692 N N . PRO A 1 89 ? -5.816 -14.140 13.854 1.00 67.94 89 PRO A N 1
ATOM 693 C CA . PRO A 1 89 ? -6.067 -13.102 14.853 1.00 67.94 89 PRO A CA 1
ATOM 694 C C . PRO A 1 89 ? -5.167 -13.201 16.101 1.00 67.94 89 PRO A C 1
ATOM 696 O O . PRO A 1 89 ? -4.984 -12.208 16.815 1.00 67.94 89 PRO A O 1
ATOM 699 N N . ALA A 1 90 ? -4.595 -14.379 16.377 1.00 72.56 90 ALA A N 1
ATOM 700 C CA . ALA A 1 90 ? -3.579 -14.597 17.400 1.00 72.56 90 ALA A CA 1
ATOM 701 C C . ALA A 1 90 ? -2.239 -13.893 17.118 1.00 72.56 90 ALA A C 1
ATOM 703 O O . ALA A 1 90 ? -1.509 -13.626 18.072 1.00 72.56 90 ALA A O 1
ATOM 704 N N . ASP A 1 91 ? -1.944 -13.510 15.877 1.00 76.75 91 ASP A N 1
ATOM 705 C CA . ASP A 1 91 ? -0.699 -12.846 15.466 1.00 76.75 91 ASP A CA 1
ATOM 706 C C . ASP A 1 91 ? -0.812 -11.317 15.414 1.00 76.75 91 ASP A C 1
ATOM 708 O O . ASP A 1 91 ? 0.185 -10.618 15.240 1.00 76.75 91 ASP A O 1
ATOM 712 N N . PHE A 1 92 ? -2.010 -10.758 15.614 1.00 78.62 92 PHE A N 1
ATOM 713 C CA . PHE A 1 92 ? -2.179 -9.307 15.617 1.00 78.62 92 PHE A CA 1
ATOM 714 C C . PHE A 1 92 ? -1.365 -8.615 16.728 1.00 78.62 92 PHE A C 1
ATOM 716 O O . PHE A 1 92 ? -1.219 -9.167 17.829 1.00 78.62 92 PHE A O 1
ATOM 723 N N . PRO A 1 93 ? -0.877 -7.384 16.482 1.00 79.69 93 PRO A N 1
ATOM 724 C CA . PRO A 1 93 ? -0.316 -6.525 17.521 1.00 79.69 93 PRO A CA 1
ATOM 725 C C . PRO A 1 93 ? -1.263 -6.377 18.725 1.00 79.69 93 PRO A C 1
ATOM 727 O O . PRO A 1 93 ? -2.487 -6.489 18.596 1.00 79.69 93 PRO A O 1
ATOM 730 N N . SER A 1 94 ? -0.708 -6.176 19.924 1.00 79.62 94 SER A N 1
ATOM 731 C CA . SER A 1 94 ? -1.486 -6.163 21.173 1.00 79.62 94 SER A CA 1
ATOM 732 C C . SER A 1 94 ? -2.546 -5.061 21.203 1.00 79.62 94 SER A C 1
ATOM 734 O O . SER A 1 94 ? -3.670 -5.307 21.628 1.00 79.62 94 SER A O 1
ATOM 736 N N . ASP A 1 95 ? -2.221 -3.885 20.677 1.00 79.06 95 ASP A N 1
ATOM 737 C CA . ASP A 1 95 ? -3.129 -2.750 20.500 1.00 79.06 95 ASP A CA 1
ATOM 738 C C . ASP A 1 95 ? -4.306 -3.090 19.568 1.00 79.06 95 ASP A C 1
ATOM 740 O O . ASP A 1 95 ? -5.462 -2.802 19.884 1.00 79.06 95 ASP A O 1
ATOM 744 N N . ILE A 1 96 ? -4.050 -3.801 18.467 1.00 84.12 96 ILE A N 1
ATOM 745 C CA . ILE A 1 96 ? -5.099 -4.259 17.541 1.00 84.12 96 ILE A CA 1
ATOM 746 C C . ILE A 1 96 ? -5.994 -5.321 18.192 1.00 84.12 96 ILE A C 1
ATOM 748 O O . ILE A 1 96 ? -7.218 -5.300 18.022 1.00 84.12 96 ILE A O 1
ATOM 752 N N . LYS A 1 97 ? -5.419 -6.228 18.990 1.00 83.75 97 LYS A N 1
ATOM 753 C CA . LYS A 1 97 ? -6.185 -7.215 19.772 1.00 83.75 97 LYS A CA 1
ATOM 754 C C . LYS A 1 97 ? -7.081 -6.542 20.810 1.00 83.75 97 LYS A C 1
ATOM 756 O O . LYS A 1 97 ? -8.252 -6.910 20.934 1.00 83.75 97 LYS A O 1
ATOM 761 N N . GLU A 1 98 ? -6.563 -5.550 21.529 1.00 85.19 98 GLU A N 1
ATOM 762 C CA . GLU A 1 98 ? -7.319 -4.763 22.509 1.00 85.19 98 GLU A CA 1
ATOM 763 C C . GLU A 1 98 ? -8.451 -3.971 21.853 1.00 85.19 98 GLU A C 1
ATOM 765 O O . GLU A 1 98 ? -9.584 -3.954 22.355 1.00 85.19 98 GLU A O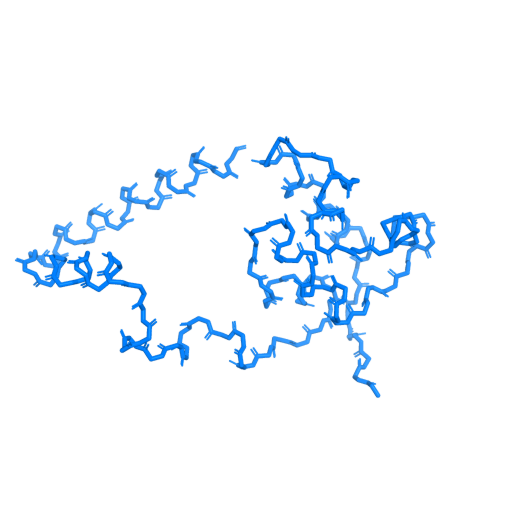 1
ATOM 770 N N . PHE A 1 99 ? -8.186 -3.378 20.690 1.00 86.12 99 PHE A N 1
ATOM 771 C CA . PHE A 1 99 ? -9.195 -2.690 19.899 1.00 86.12 99 PHE A CA 1
ATOM 772 C C . PHE A 1 99 ? -10.299 -3.650 19.438 1.00 86.12 99 PHE A C 1
ATOM 774 O O . PHE A 1 99 ? -11.485 -3.397 19.668 1.00 86.12 99 PHE A O 1
ATOM 781 N N . ALA A 1 100 ? -9.937 -4.809 18.879 1.00 85.38 100 ALA A N 1
ATOM 782 C CA . ALA A 1 100 ? -10.895 -5.834 18.466 1.00 85.38 100 ALA A CA 1
ATOM 783 C C . ALA A 1 100 ? -11.731 -6.362 19.649 1.00 85.38 100 ALA A C 1
ATOM 785 O O . ALA A 1 100 ? -12.947 -6.552 19.525 1.00 85.38 100 ALA A O 1
ATOM 786 N N . ALA A 1 101 ? -11.112 -6.561 20.817 1.00 86.19 101 ALA A N 1
ATOM 787 C CA . ALA A 1 101 ? -11.803 -6.950 22.045 1.00 86.19 101 ALA A CA 1
ATOM 788 C C . ALA A 1 101 ? -12.778 -5.865 22.529 1.00 86.19 101 ALA A C 1
ATOM 790 O O . ALA A 1 101 ? -13.883 -6.180 22.978 1.00 86.19 101 ALA A O 1
ATOM 791 N N . SER A 1 102 ? -12.403 -4.593 22.397 1.00 86.06 102 SER A N 1
ATOM 792 C CA . SER A 1 102 ? -13.256 -3.451 22.734 1.00 86.06 102 SER A CA 1
ATOM 793 C C . SER A 1 102 ? -14.454 -3.353 21.792 1.00 86.06 102 SER A C 1
ATOM 795 O O . SER A 1 102 ? -15.587 -3.212 22.254 1.00 86.06 102 SER A O 1
ATOM 797 N N . LEU A 1 103 ? -14.245 -3.547 20.486 1.00 85.88 103 LEU A N 1
ATOM 798 C CA . LEU A 1 103 ? -15.324 -3.572 19.499 1.00 85.88 103 LEU A CA 1
ATOM 799 C C . LEU A 1 103 ? -16.335 -4.690 19.776 1.00 85.88 103 LEU A C 1
ATOM 801 O O . LEU A 1 103 ? -17.534 -4.456 19.651 1.00 85.88 103 LEU A O 1
ATOM 805 N N . LYS A 1 104 ? -15.901 -5.888 20.198 1.00 85.44 104 LYS A N 1
ATOM 806 C CA . LYS A 1 104 ? -16.821 -7.000 20.525 1.00 85.44 104 LYS A CA 1
ATOM 807 C C . LYS A 1 104 ? -17.860 -6.640 21.593 1.00 85.44 104 LYS A C 1
ATOM 809 O O . LYS A 1 104 ? -18.953 -7.199 21.567 1.00 85.44 104 LYS A O 1
ATOM 814 N N . LYS A 1 105 ? -17.545 -5.709 22.499 1.00 90.19 105 LYS A N 1
ATOM 815 C CA . LYS A 1 105 ? -18.461 -5.236 23.553 1.00 90.19 105 LYS A CA 1
ATOM 816 C C . LYS A 1 105 ? -19.515 -4.251 23.031 1.00 90.19 105 LYS A C 1
ATOM 818 O O . LYS A 1 105 ? -20.471 -3.946 23.738 1.00 90.19 105 LYS A O 1
ATOM 823 N N . ILE A 1 106 ? -19.350 -3.741 21.811 1.00 87.94 106 ILE A N 1
ATOM 824 C CA . ILE A 1 106 ? -20.218 -2.727 21.217 1.00 87.94 106 ILE A CA 1
ATOM 825 C C . ILE A 1 106 ? -21.332 -3.406 20.393 1.00 87.94 106 ILE A C 1
ATOM 827 O O . ILE A 1 106 ? -21.050 -4.299 19.580 1.00 87.94 106 ILE A O 1
ATOM 831 N N . PRO A 1 107 ? -22.603 -2.973 20.539 1.00 91.56 107 PRO A N 1
ATOM 832 C CA . PRO A 1 107 ? -23.711 -3.470 19.726 1.00 91.56 107 PRO A CA 1
ATOM 833 C C . PRO A 1 107 ? -23.433 -3.359 18.224 1.00 91.56 107 PRO A C 1
ATOM 835 O O . PRO A 1 107 ? -22.786 -2.413 17.775 1.00 91.56 107 PRO A O 1
ATOM 838 N N . PHE A 1 108 ? -23.948 -4.311 17.443 1.00 77.31 108 PHE A N 1
ATOM 839 C CA . PHE A 1 108 ? -23.672 -4.422 16.006 1.00 77.31 108 PHE A CA 1
ATOM 840 C C . PHE A 1 108 ? -23.911 -3.114 15.235 1.00 77.31 108 PHE A C 1
ATOM 842 O O . PHE A 1 108 ? -23.014 -2.660 14.530 1.00 77.31 108 PHE A O 1
ATOM 849 N N . GLU A 1 109 ? -25.052 -2.455 15.448 1.00 82.75 109 GLU A N 1
ATOM 850 C CA . GLU A 1 109 ? -25.384 -1.198 14.760 1.00 82.75 109 GLU A CA 1
ATOM 851 C C . GLU A 1 109 ? -24.364 -0.084 15.036 1.00 82.75 109 GLU A C 1
ATOM 853 O O . GLU A 1 109 ? -23.952 0.646 14.135 1.00 82.75 109 GLU A O 1
ATOM 858 N N . ARG A 1 110 ? -23.869 -0.000 16.276 1.00 82.81 1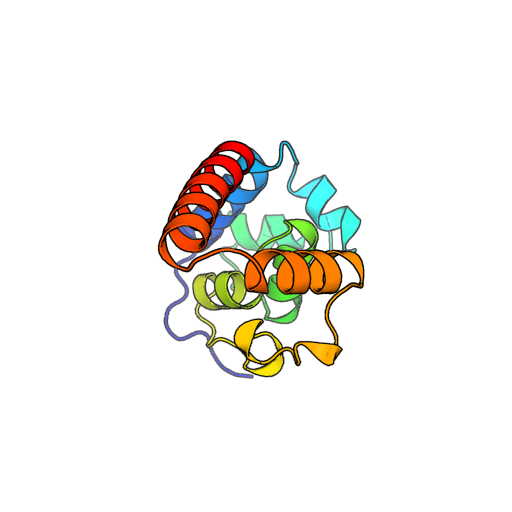10 ARG A N 1
ATOM 859 C CA . ARG A 1 110 ? -22.839 0.978 16.651 1.00 82.81 110 ARG A CA 1
ATOM 860 C C . ARG A 1 110 ? -21.460 0.594 16.128 1.00 82.81 110 ARG A C 1
ATOM 862 O O . ARG A 1 110 ? -20.728 1.477 15.695 1.00 82.81 110 ARG A O 1
ATOM 869 N N . ARG A 1 111 ? -21.108 -0.698 16.106 1.00 87.44 111 ARG A N 1
ATOM 870 C CA . ARG A 1 111 ? -19.881 -1.169 15.438 1.00 87.44 111 ARG A CA 1
ATOM 871 C C . ARG A 1 111 ? -19.877 -0.800 13.960 1.00 87.44 111 ARG A C 1
ATOM 873 O O . ARG A 1 111 ? -18.843 -0.389 13.450 1.00 87.44 111 ARG A O 1
ATOM 880 N N . ARG A 1 112 ? -21.022 -0.923 13.285 1.00 79.94 112 ARG A N 1
ATOM 881 C CA . ARG A 1 112 ? -21.152 -0.588 11.865 1.00 79.94 112 ARG A CA 1
ATOM 882 C C . ARG A 1 112 ? -20.961 0.905 11.617 1.00 79.94 112 ARG A C 1
ATOM 884 O O . ARG A 1 112 ? -20.191 1.267 10.738 1.00 79.94 112 ARG A O 1
ATOM 891 N N . ALA A 1 113 ? -21.577 1.753 12.440 1.00 81.19 113 ALA A N 1
ATOM 892 C CA . ALA A 1 113 ? -21.372 3.200 12.383 1.00 81.19 113 ALA A CA 1
ATOM 893 C C . ALA A 1 113 ? -19.906 3.594 12.645 1.00 81.19 113 ALA A C 1
ATOM 895 O O . ALA A 1 113 ? -19.356 4.419 11.919 1.00 81.19 113 ALA A O 1
ATOM 896 N N . LEU A 1 114 ? -19.255 2.965 13.631 1.00 86.38 114 LEU A N 1
ATOM 897 C CA . LEU A 1 114 ? -17.828 3.165 13.905 1.00 86.38 114 LEU A CA 1
ATOM 898 C C . LEU A 1 114 ? -16.956 2.737 12.727 1.00 86.38 114 LEU A C 1
ATOM 900 O O . LEU A 1 114 ? -16.018 3.445 12.385 1.00 86.38 114 LEU A O 1
ATOM 904 N N . PHE A 1 115 ? -17.275 1.612 12.089 1.00 82.50 115 PHE A N 1
ATOM 905 C CA . PHE A 1 115 ? -16.549 1.148 10.914 1.00 82.50 115 PHE A CA 1
ATOM 906 C C . PHE A 1 115 ? -16.688 2.128 9.745 1.00 82.50 115 PHE A C 1
ATOM 908 O O . PHE A 1 115 ? -15.690 2.484 9.131 1.00 82.50 115 PHE A O 1
ATOM 915 N N . SER A 1 116 ? -17.894 2.634 9.479 1.00 78.19 116 SER A N 1
ATOM 916 C CA . SER A 1 116 ? -18.107 3.656 8.450 1.00 78.19 116 SER A CA 1
ATOM 917 C C . SER A 1 116 ? -17.370 4.963 8.763 1.00 78.19 116 SER A C 1
ATOM 919 O O . SER A 1 116 ? -16.752 5.535 7.873 1.00 78.19 116 SER A O 1
ATOM 921 N N . ALA A 1 117 ? -17.375 5.419 10.018 1.00 84.12 117 ALA A N 1
ATOM 922 C CA . ALA A 1 117 ? -16.616 6.600 10.432 1.00 84.12 117 ALA A CA 1
ATOM 923 C C . ALA A 1 117 ? -15.101 6.382 10.296 1.00 84.12 117 ALA A C 1
ATOM 925 O O . ALA A 1 117 ? -14.397 7.246 9.780 1.00 84.12 117 ALA A O 1
ATOM 926 N N . PHE A 1 118 ? -14.611 5.206 10.696 1.00 85.38 118 PHE A N 1
ATOM 927 C CA . PHE A 1 118 ? -13.220 4.811 10.513 1.00 85.38 118 PHE A CA 1
ATOM 928 C C . PHE A 1 118 ? -12.833 4.805 9.036 1.00 85.38 118 PHE A C 1
ATOM 930 O O . PHE A 1 118 ? -11.798 5.352 8.695 1.00 85.38 118 PHE A O 1
ATOM 937 N N . GLN A 1 119 ? -13.677 4.270 8.150 1.00 77.69 119 GLN A N 1
ATOM 938 C CA . GLN A 1 119 ? -13.433 4.301 6.708 1.00 77.69 119 GLN A CA 1
ATOM 939 C C . GLN A 1 119 ? -13.379 5.721 6.143 1.00 77.69 119 GLN A C 1
ATOM 941 O O . GLN A 1 119 ? -12.608 5.961 5.227 1.00 77.69 119 GLN A O 1
ATOM 946 N N . VAL A 1 120 ? -14.172 6.660 6.666 1.00 79.81 120 VAL A N 1
ATOM 947 C CA . VAL A 1 120 ? -14.105 8.069 6.247 1.00 79.81 120 VAL A CA 1
ATOM 948 C C . VAL A 1 120 ? -12.795 8.711 6.706 1.00 79.81 120 VAL A C 1
ATOM 950 O O . VAL A 1 120 ? -12.129 9.356 5.903 1.00 79.81 120 VAL A O 1
ATOM 953 N N . MET A 1 121 ? -12.391 8.498 7.961 1.00 74.75 121 MET A N 1
ATOM 954 C CA . MET A 1 121 ? -11.119 9.019 8.485 1.00 74.75 121 MET A CA 1
ATOM 955 C C . MET A 1 121 ? -9.920 8.400 7.760 1.00 74.75 121 MET A C 1
ATOM 957 O O . MET A 1 121 ? -9.084 9.114 7.227 1.00 74.75 121 MET A O 1
ATOM 961 N N . ALA A 1 122 ? -9.917 7.076 7.608 1.00 72.81 122 ALA A N 1
ATOM 962 C CA . ALA A 1 122 ? -8.917 6.333 6.848 1.00 72.81 122 ALA A CA 1
ATOM 963 C C . ALA A 1 122 ? -9.002 6.567 5.331 1.00 72.81 122 ALA A C 1
ATOM 965 O O . ALA A 1 122 ? -8.228 5.982 4.587 1.00 72.81 122 ALA A O 1
ATOM 966 N N . LYS A 1 123 ? -9.946 7.368 4.836 1.00 64.31 123 LYS A N 1
ATOM 967 C CA . LYS A 1 123 ? -9.926 7.867 3.459 1.00 64.31 123 LYS A CA 1
ATOM 968 C C . LYS A 1 123 ? -9.367 9.284 3.414 1.00 64.31 123 LYS A C 1
ATOM 970 O O . LYS A 1 123 ? -8.600 9.576 2.517 1.00 64.31 123 LYS A O 1
ATOM 975 N N . ALA A 1 124 ? -9.686 10.116 4.405 1.00 57.12 124 ALA A N 1
ATOM 976 C CA . ALA A 1 124 ? -9.147 11.467 4.550 1.00 57.12 124 ALA A CA 1
ATOM 977 C C . ALA A 1 124 ? -7.641 11.498 4.873 1.00 57.12 124 ALA A C 1
ATOM 979 O O . ALA A 1 124 ? -6.961 12.425 4.459 1.00 57.12 124 ALA A O 1
ATOM 980 N N . ASP A 1 125 ? -7.112 10.483 5.561 1.00 45.28 125 ASP A N 1
ATOM 981 C CA . ASP A 1 125 ? -5.666 10.336 5.800 1.00 45.28 125 ASP A CA 1
ATOM 982 C C . ASP A 1 125 ? -4.904 9.782 4.572 1.00 45.28 125 ASP A C 1
ATOM 984 O O . ASP A 1 125 ? -3.678 9.685 4.594 1.00 45.28 125 ASP A O 1
ATOM 988 N N . PHE A 1 126 ? -5.618 9.380 3.511 1.00 45.22 126 PHE A N 1
ATOM 989 C CA . PHE A 1 126 ? -5.066 8.748 2.304 1.00 45.22 126 PHE A CA 1
ATOM 990 C C . PHE A 1 126 ? -5.511 9.436 0.989 1.00 45.22 126 PHE A C 1
ATOM 992 O O . PHE A 1 126 ? -5.184 8.929 -0.090 1.00 45.22 126 PHE A O 1
ATOM 999 N N . GLU A 1 127 ? -6.235 10.562 1.070 1.00 37.47 127 GLU A N 1
ATOM 1000 C CA . GLU A 1 127 ? -6.575 11.491 -0.029 1.00 37.47 127 GLU A CA 1
ATOM 1001 C C . GLU A 1 127 ? -5.636 12.702 -0.011 1.00 37.47 127 GLU A C 1
ATOM 1003 O O . GLU A 1 127 ? -5.177 13.084 -1.112 1.00 37.47 127 GLU A O 1
#

Sequence (127 aa):
MATPTNYNYKQFIGYLDNLVASRDTSYRDAALKVGLEHGTISRLRNKRQVPRRDTCILLAEALASDPNEMLQMAGYKPLAILDPSLVDPADFPSDIKEFAASLKKIPFERRRALFSAFQVMAKADFE

Foldseek 3Di:
DDDQPDADLVQLVVVLVLLCVLVVHDPQQLCVVLVNPPCQVVCSPPVVDQQDLVRLQSSCVSSVHQSQVSCVNSRHHGDPVSDPVPDDLVPDDPVVVVVVVVLVVDDPVVSVVVVVVVVVVVVVSRD

pLDDT: mean 83.49, std 10.92, range [37.47, 93.75]